Protein AF-A0A7V5A0Z4-F1 (afdb_monomer_lite)

Foldseek 3Di:
DDDDQWDWDFDADPVRHTQDIDTWGWDQDPQQWIDTKDWDWGDDPNDIDIDIDDDTDPPRRPPPPDPD

Structure (mmCIF, N/CA/C/O backbone):
data_AF-A0A7V5A0Z4-F1
#
_entry.id   AF-A0A7V5A0Z4-F1
#
loop_
_atom_site.group_PDB
_atom_site.id
_atom_site.type_symbol
_atom_site.label_atom_id
_atom_site.label_alt_id
_atom_site.label_comp_id
_atom_site.label_asym_id
_atom_site.label_entity_id
_atom_site.label_seq_id
_atom_site.pdbx_PDB_ins_code
_atom_site.Cartn_x
_atom_site.Cartn_y
_atom_site.Cartn_z
_atom_site.occupancy
_atom_site.B_iso_or_equiv
_atom_site.auth_seq_id
_atom_site.auth_comp_id
_atom_site.auth_asym_id
_atom_site.auth_atom_id
_atom_site.pdbx_PDB_model_num
ATOM 1 N N . MET A 1 1 ? -2.868 -13.759 -18.968 1.00 57.84 1 MET A N 1
ATOM 2 C CA . MET A 1 1 ? -3.700 -12.863 -18.135 1.00 57.84 1 MET A CA 1
ATOM 3 C C . MET A 1 1 ? -3.508 -11.451 -18.645 1.00 57.84 1 MET A C 1
ATOM 5 O O . MET A 1 1 ? -2.367 -11.073 -18.875 1.00 57.84 1 MET A O 1
ATOM 9 N N . ASN A 1 2 ? -4.589 -10.704 -18.856 1.00 82.12 2 ASN A N 1
ATOM 10 C CA . ASN A 1 2 ? -4.493 -9.293 -19.223 1.00 82.12 2 ASN A CA 1
ATOM 11 C C . ASN A 1 2 ? -4.055 -8.485 -17.996 1.00 82.12 2 ASN A C 1
ATOM 13 O O . ASN A 1 2 ? -4.456 -8.802 -16.875 1.00 82.12 2 ASN A O 1
ATOM 17 N N . THR A 1 3 ? -3.244 -7.450 -18.207 1.00 82.94 3 THR A N 1
ATOM 18 C CA . THR A 1 3 ? -2.848 -6.525 -17.142 1.00 82.94 3 THR A CA 1
ATOM 19 C C . THR A 1 3 ? -4.092 -5.846 -16.560 1.00 82.94 3 THR A C 1
ATOM 21 O O . THR A 1 3 ? -4.888 -5.300 -17.328 1.00 82.94 3 THR A O 1
ATOM 24 N N . PRO A 1 4 ? -4.299 -5.868 -15.233 1.00 91.56 4 PRO A N 1
ATOM 25 C CA . PRO A 1 4 ? -5.472 -5.253 -14.633 1.00 91.56 4 PRO A CA 1
ATOM 26 C C . PRO A 1 4 ? -5.350 -3.721 -14.623 1.00 91.56 4 PRO A C 1
ATOM 28 O O . PRO A 1 4 ? -4.282 -3.175 -14.329 1.00 91.56 4 PRO A O 1
ATOM 31 N N . ASN A 1 5 ? -6.468 -3.031 -14.892 1.00 94.31 5 ASN A N 1
ATOM 32 C CA . ASN A 1 5 ? -6.566 -1.560 -14.891 1.00 94.31 5 ASN A CA 1
ATOM 33 C C . ASN A 1 5 ? -6.273 -0.941 -13.515 1.00 94.31 5 ASN A C 1
ATOM 35 O O . ASN A 1 5 ? -5.851 0.207 -13.422 1.00 94.31 5 ASN A O 1
ATOM 39 N N . PHE A 1 6 ? -6.512 -1.700 -12.449 1.00 96.69 6 PHE A N 1
ATOM 40 C CA . PHE A 1 6 ? -6.140 -1.400 -11.073 1.00 96.69 6 PHE A CA 1
ATOM 41 C C . PHE A 1 6 ? -6.066 -2.714 -10.296 1.00 96.69 6 PHE A C 1
ATOM 43 O O . PHE A 1 6 ? -6.636 -3.723 -10.710 1.00 96.69 6 PHE A O 1
ATOM 50 N N . ILE A 1 7 ? -5.395 -2.692 -9.153 1.00 97.38 7 ILE A N 1
ATOM 51 C CA . ILE A 1 7 ? -5.457 -3.771 -8.167 1.00 97.38 7 ILE A CA 1
ATOM 52 C C . ILE A 1 7 ? -6.129 -3.254 -6.899 1.00 97.38 7 ILE A C 1
ATOM 54 O O . ILE A 1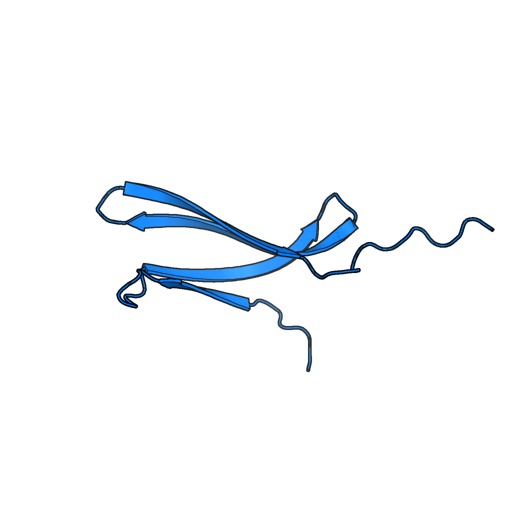 7 ? -6.180 -2.048 -6.645 1.00 97.38 7 ILE A O 1
ATOM 58 N N . VAL A 1 8 ? -6.651 -4.178 -6.104 1.00 97.56 8 VAL A N 1
ATOM 59 C CA . VAL A 1 8 ? -7.245 -3.881 -4.803 1.00 97.56 8 VAL A CA 1
ATOM 60 C C . VAL A 1 8 ? -6.287 -4.359 -3.724 1.00 97.56 8 VAL A C 1
ATOM 62 O O . VAL A 1 8 ? -5.815 -5.492 -3.776 1.00 97.56 8 VAL A O 1
ATOM 65 N N . ALA A 1 9 ? -6.004 -3.497 -2.753 1.00 97.62 9 ALA A N 1
ATOM 66 C CA . ALA A 1 9 ? -5.246 -3.856 -1.566 1.00 97.62 9 ALA A CA 1
ATOM 67 C C . ALA A 1 9 ? -6.129 -3.734 -0.326 1.00 97.62 9 ALA A C 1
ATOM 69 O O . ALA A 1 9 ? -6.752 -2.697 -0.092 1.00 97.62 9 ALA A O 1
ATOM 70 N N . GLU A 1 10 ? -6.165 -4.792 0.476 1.00 97.31 10 GLU A N 1
ATOM 71 C CA . GLU A 1 10 ? -6.864 -4.806 1.754 1.00 97.31 10 GLU A CA 1
ATOM 72 C C . GLU A 1 10 ? -5.879 -4.509 2.881 1.00 97.31 10 GLU A C 1
ATOM 74 O O . GLU A 1 10 ? -4.881 -5.209 3.056 1.00 97.31 10 GLU A O 1
ATOM 79 N N . LEU A 1 11 ? -6.178 -3.483 3.671 1.00 96.25 11 LEU A N 1
ATOM 80 C CA . LEU A 1 11 ? -5.486 -3.218 4.921 1.00 96.25 11 LEU A CA 1
ATOM 81 C C . LEU A 1 11 ? -6.261 -3.896 6.045 1.00 96.25 11 LEU A C 1
ATOM 83 O O . LEU A 1 11 ? -7.421 -3.555 6.282 1.00 96.25 11 LEU A O 1
ATOM 87 N N . LYS A 1 12 ? -5.634 -4.854 6.725 1.00 96.56 12 LYS A N 1
ATOM 88 C CA . LYS A 1 12 ? -6.248 -5.631 7.807 1.00 96.56 12 LYS A CA 1
ATOM 89 C C . LYS A 1 12 ? -5.441 -5.500 9.092 1.00 96.56 12 LYS A C 1
ATOM 91 O O . LYS A 1 12 ? -4.222 -5.357 9.044 1.00 96.56 12 LYS A O 1
ATOM 96 N N 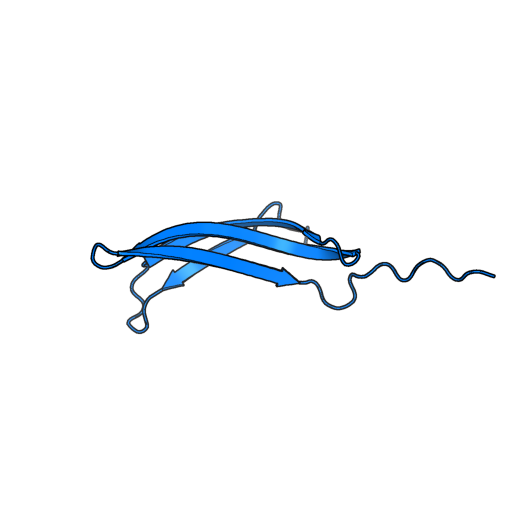. ALA A 1 13 ? -6.134 -5.557 10.222 1.00 94.44 13 ALA A N 1
ATOM 97 C CA . ALA A 1 13 ? -5.508 -5.791 11.515 1.00 94.44 13 ALA A CA 1
ATOM 98 C C . ALA A 1 13 ? -5.007 -7.243 11.611 1.00 94.44 13 ALA A C 1
ATOM 100 O O . ALA A 1 13 ? -5.401 -8.109 10.826 1.00 94.44 13 ALA A O 1
ATOM 101 N N . ASP A 1 14 ? -4.158 -7.508 12.597 1.00 96.44 14 ASP A N 1
ATOM 102 C CA . ASP A 1 14 ? -3.604 -8.832 12.907 1.00 96.44 14 ASP A CA 1
ATOM 103 C C . ASP A 1 14 ? -4.680 -9.884 13.226 1.00 96.44 14 ASP A C 1
ATOM 105 O O . ASP A 1 14 ? -4.526 -11.056 12.895 1.00 96.44 14 ASP A O 1
ATOM 109 N N . ASN A 1 15 ? -5.816 -9.459 13.778 1.00 96.50 15 ASN A N 1
ATOM 110 C CA . ASN A 1 15 ? -6.998 -10.295 13.996 1.00 96.50 15 ASN A CA 1
ATOM 111 C C . ASN A 1 1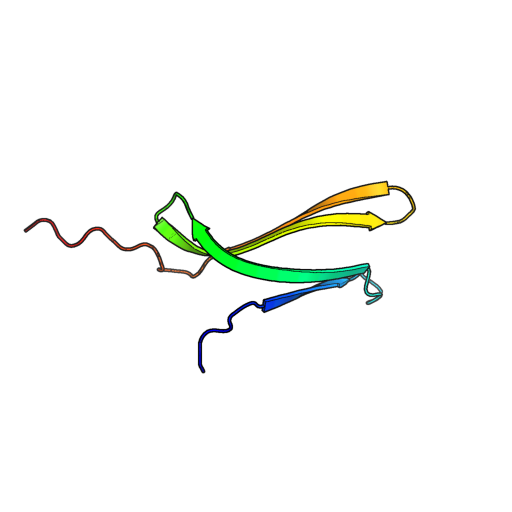5 ? -7.854 -10.534 12.731 1.00 96.50 15 ASN A C 1
ATOM 113 O O . ASN A 1 15 ? -8.949 -11.089 12.820 1.00 96.50 15 ASN A O 1
ATOM 117 N N . GLY A 1 16 ? -7.402 -10.081 11.559 1.00 96.06 16 GLY A N 1
ATOM 118 C CA . GLY A 1 16 ? -8.102 -10.225 10.282 1.00 96.06 16 GLY A CA 1
ATOM 119 C C . GLY A 1 16 ? -9.204 -9.192 10.021 1.00 96.06 16 GLY A C 1
ATOM 120 O O . GLY A 1 16 ? -9.770 -9.189 8.925 1.00 96.06 16 GLY A O 1
ATOM 121 N N . LYS A 1 17 ? -9.500 -8.284 10.965 1.00 95.81 17 LYS A N 1
ATOM 122 C CA . LYS A 1 17 ? -10.476 -7.202 10.763 1.00 95.81 17 LYS A CA 1
ATOM 123 C C . LYS A 1 17 ? -10.028 -6.301 9.615 1.00 95.81 17 LYS A C 1
ATOM 125 O O . LYS A 1 17 ? -8.932 -5.744 9.645 1.00 95.81 17 LYS A O 1
ATOM 130 N N . LEU A 1 18 ? -10.904 -6.108 8.633 1.00 96.25 18 LEU A N 1
ATOM 131 C CA . LEU A 1 18 ? -10.687 -5.165 7.540 1.00 96.25 18 LEU A CA 1
ATOM 132 C C . LEU A 1 18 ? -10.729 -3.724 8.065 1.00 96.25 18 LEU A C 1
ATOM 134 O O . LEU A 1 18 ? -11.714 -3.301 8.668 1.00 96.25 18 LEU A O 1
ATOM 138 N N . LEU A 1 19 ? -9.646 -2.985 7.835 1.00 94.69 19 LEU A N 1
ATOM 139 C CA . LEU A 1 19 ? -9.494 -1.578 8.205 1.00 94.69 19 LEU A CA 1
ATOM 140 C C . LEU A 1 19 ? -9.784 -0.660 7.015 1.00 94.69 19 LEU A C 1
ATOM 142 O O . LEU A 1 19 ? -10.389 0.394 7.182 1.00 94.69 19 LEU A O 1
ATOM 146 N N . SER A 1 20 ? -9.345 -1.039 5.811 1.00 95.06 20 SER A N 1
ATOM 147 C CA . SER A 1 20 ? -9.571 -0.252 4.596 1.00 95.06 20 SER A CA 1
ATOM 148 C C . SER A 1 20 ? -9.376 -1.084 3.328 1.00 95.06 20 SER A C 1
ATOM 150 O O . SER A 1 20 ? -8.659 -2.085 3.334 1.00 95.06 20 SER A O 1
ATOM 152 N N . VAL A 1 21 ? -9.982 -0.630 2.232 1.00 96.69 21 VAL A N 1
ATOM 153 C CA . VAL A 1 21 ? -9.804 -1.172 0.882 1.00 96.69 21 VAL A CA 1
ATOM 154 C C . VAL A 1 21 ? -9.281 -0.050 -0.002 1.00 96.69 21 VAL A C 1
ATOM 156 O O . VAL A 1 21 ? -9.923 0.991 -0.131 1.00 96.69 21 VAL A O 1
ATOM 159 N N . LEU A 1 22 ? -8.115 -0.255 -0.609 1.00 96.56 22 LEU A N 1
ATOM 160 C CA . LEU A 1 22 ? -7.446 0.745 -1.428 1.00 96.56 22 LEU A CA 1
ATOM 161 C C . LEU A 1 22 ? -7.457 0.316 -2.893 1.00 96.56 22 LEU A C 1
ATOM 163 O O . LEU A 1 22 ? -7.032 -0.788 -3.234 1.00 96.56 22 LEU A O 1
ATOM 167 N N . THR A 1 23 ? -7.901 1.222 -3.765 1.00 97.50 23 THR A N 1
ATOM 168 C CA . THR A 1 23 ? -7.679 1.095 -5.210 1.00 97.50 23 THR A CA 1
ATOM 169 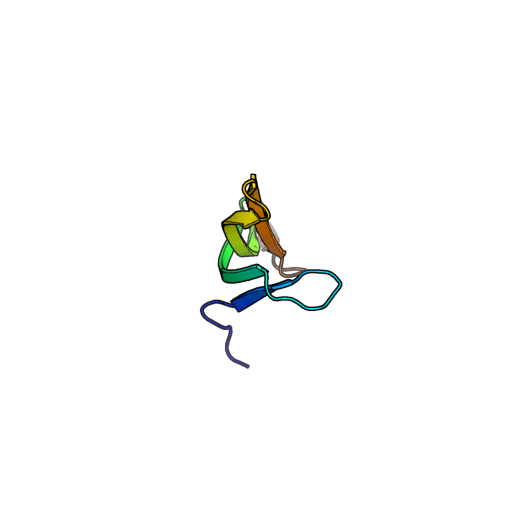C C . THR A 1 23 ? -6.256 1.538 -5.518 1.00 97.50 23 THR A C 1
ATOM 171 O O . THR A 1 23 ? -5.876 2.669 -5.211 1.00 97.50 23 THR A O 1
ATOM 174 N N . VAL A 1 24 ? -5.469 0.653 -6.121 1.00 98.25 24 VAL A N 1
ATOM 175 C CA . VAL A 1 24 ? -4.072 0.903 -6.476 1.00 98.25 24 VAL A CA 1
ATOM 176 C C . VAL A 1 24 ? -3.944 0.889 -7.990 1.00 98.25 24 VAL A C 1
ATOM 178 O O . VAL A 1 24 ? -4.249 -0.107 -8.646 1.00 98.25 24 VAL A O 1
ATOM 181 N N . THR A 1 25 ? -3.519 2.011 -8.559 1.00 97.69 25 THR A N 1
ATOM 182 C CA . THR A 1 25 ? -3.523 2.223 -10.010 1.00 97.69 25 THR A CA 1
ATOM 183 C C . THR A 1 25 ? -2.128 2.037 -10.599 1.00 97.69 25 THR A C 1
ATOM 185 O O . THR A 1 25 ? -1.144 2.286 -9.894 1.00 97.69 25 THR A O 1
ATOM 188 N N . PRO A 1 26 ? -2.011 1.654 -11.882 1.00 97.38 26 PRO A N 1
ATOM 189 C CA . PRO A 1 26 ? -0.742 1.647 -12.592 1.00 97.38 26 PRO A CA 1
ATOM 190 C C . PRO A 1 26 ? -0.010 2.987 -12.467 1.00 97.38 26 PRO A C 1
ATOM 192 O O . PRO A 1 26 ? -0.624 4.057 -12.468 1.00 97.38 26 PRO A O 1
ATOM 195 N N . LYS A 1 27 ? 1.314 2.928 -12.348 1.00 96.38 27 LYS A N 1
ATOM 196 C CA . LYS A 1 27 ? 2.186 4.094 -12.250 1.00 96.38 27 LYS A CA 1
ATOM 197 C C . LYS A 1 27 ? 3.519 3.829 -12.935 1.00 96.38 27 LYS A C 1
ATOM 199 O O . LYS A 1 27 ? 4.183 2.831 -12.664 1.00 96.38 27 LYS A O 1
ATOM 204 N N . GLU A 1 28 ? 3.944 4.792 -13.742 1.00 95.56 28 GLU A N 1
ATOM 205 C CA . GLU A 1 28 ? 5.340 4.943 -14.141 1.00 95.56 28 GLU A CA 1
ATOM 206 C C . GLU A 1 28 ? 6.071 5.796 -13.097 1.00 95.56 28 GLU A C 1
ATOM 208 O O . GLU A 1 28 ? 5.606 6.862 -12.670 1.00 95.56 28 GLU A O 1
ATOM 213 N N . PHE A 1 29 ? 7.202 5.292 -12.615 1.00 95.00 29 PHE A N 1
ATOM 214 C CA . PHE A 1 29 ? 8.012 5.941 -11.595 1.00 95.00 29 PHE A CA 1
ATOM 215 C C . PHE A 1 29 ? 9.103 6.796 -12.241 1.00 95.00 29 PHE A C 1
ATOM 217 O O . PHE A 1 29 ? 9.603 6.483 -13.318 1.00 95.00 29 PHE A O 1
ATOM 224 N N . LYS A 1 30 ? 9.556 7.841 -11.532 1.00 93.81 30 LYS A N 1
ATOM 225 C CA . LYS A 1 30 ? 10.640 8.733 -11.997 1.00 93.81 30 LYS A CA 1
ATOM 226 C C . LYS A 1 30 ? 11.940 7.995 -12.345 1.00 93.81 30 LYS A C 1
ATOM 228 O O . LYS A 1 30 ? 12.760 8.516 -13.085 1.00 93.81 30 LYS A O 1
ATOM 233 N N . THR A 1 31 ? 12.131 6.794 -11.804 1.00 91.00 31 THR A N 1
ATOM 234 C CA . THR A 1 31 ? 13.280 5.918 -12.064 1.00 91.00 31 THR A CA 1
ATOM 235 C C . THR A 1 31 ? 13.191 5.152 -13.388 1.00 91.00 31 THR A C 1
ATOM 237 O O . THR A 1 31 ? 14.070 4.335 -13.653 1.00 91.00 31 THR A O 1
ATOM 240 N N . GLY A 1 32 ? 12.120 5.335 -14.168 1.00 90.81 32 GLY A N 1
ATOM 241 C CA . GLY A 1 32 ? 11.827 4.561 -15.379 1.00 90.81 32 GLY A CA 1
ATOM 242 C C . GLY A 1 32 ? 11.241 3.171 -15.111 1.00 90.81 32 GLY A C 1
ATOM 243 O O . GLY A 1 32 ? 11.004 2.419 -16.045 1.00 90.81 32 GLY A O 1
ATOM 244 N N . SER A 1 33 ? 11.018 2.807 -13.844 1.00 95.81 33 SER A N 1
ATOM 245 C CA . SER A 1 33 ? 10.320 1.569 -13.476 1.00 95.81 33 SER A CA 1
ATOM 246 C C . SER A 1 33 ? 8.808 1.732 -13.619 1.00 95.81 33 SER A C 1
ATOM 248 O O . SER A 1 33 ? 8.283 2.842 -13.510 1.00 95.81 33 SER A O 1
ATOM 250 N N . ARG A 1 34 ? 8.095 0.617 -13.758 1.00 95.38 34 ARG A N 1
ATOM 251 C CA . ARG A 1 34 ? 6.628 0.560 -13.763 1.00 95.38 34 ARG A CA 1
ATOM 252 C C . ARG A 1 34 ? 6.116 -0.216 -12.557 1.00 95.38 34 ARG A C 1
ATOM 254 O O . ARG A 1 34 ? 6.861 -0.946 -11.902 1.00 95.38 34 ARG A O 1
ATOM 261 N N . GLY A 1 35 ? 4.838 -0.057 -12.252 1.00 96.44 35 GLY A N 1
ATOM 262 C CA . GLY A 1 35 ? 4.165 -0.837 -11.224 1.00 96.44 35 GLY A CA 1
ATOM 263 C C . GLY A 1 35 ? 2.833 -0.218 -10.835 1.00 96.44 35 GLY A C 1
ATOM 264 O O . GLY A 1 35 ? 2.164 0.366 -11.680 1.00 96.44 35 GLY A O 1
ATOM 265 N N . TYR A 1 36 ? 2.451 -0.337 -9.565 1.00 98.06 36 TYR A N 1
ATOM 266 C CA . TYR A 1 36 ? 1.187 0.170 -9.033 1.00 98.06 36 TYR A CA 1
ATOM 267 C C . TYR A 1 36 ? 1.438 1.054 -7.814 1.00 98.06 36 TYR A C 1
ATOM 269 O O . TYR A 1 36 ? 2.336 0.792 -7.010 1.00 98.06 36 TYR A O 1
ATOM 277 N N . TYR A 1 37 ? 0.643 2.110 -7.668 1.00 98.19 37 TYR A N 1
ATOM 278 C CA . TYR A 1 37 ? 0.769 3.056 -6.569 1.00 98.19 37 TYR A CA 1
ATOM 279 C C . TYR A 1 37 ? -0.587 3.539 -6.060 1.00 98.19 37 TYR A C 1
ATOM 281 O O . TYR A 1 37 ? -1.502 3.800 -6.839 1.00 98.19 37 TYR A O 1
ATOM 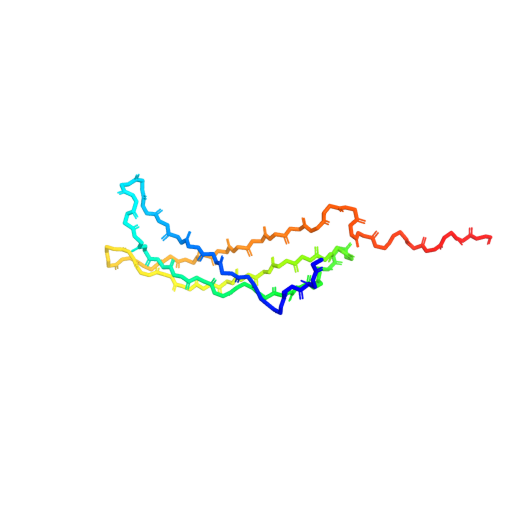289 N N . ALA A 1 38 ? -0.685 3.711 -4.746 1.00 97.75 38 ALA A N 1
ATOM 290 C CA . ALA A 1 38 ? -1.782 4.409 -4.095 1.00 97.75 38 ALA A CA 1
ATOM 291 C C . ALA A 1 38 ? -1.266 5.192 -2.897 1.00 97.75 38 ALA A C 1
ATOM 293 O O . ALA A 1 38 ? -0.330 4.780 -2.208 1.00 97.75 38 ALA A O 1
ATOM 294 N N . ASN A 1 39 ? -1.936 6.301 -2.615 1.00 97.81 39 ASN A N 1
ATOM 295 C CA . ASN A 1 39 ? -1.750 7.040 -1.385 1.00 97.81 39 ASN A CA 1
ATOM 296 C C . ASN A 1 39 ? -3.101 7.554 -0.895 1.00 97.81 39 ASN A C 1
ATOM 298 O O . ASN A 1 39 ? -3.789 8.251 -1.637 1.00 97.81 39 ASN A O 1
ATOM 302 N N . GLN A 1 40 ? -3.482 7.190 0.328 1.00 95.81 40 GLN A N 1
ATOM 303 C CA . GLN A 1 40 ? -4.760 7.576 0.927 1.00 95.81 40 GLN A CA 1
ATOM 304 C C . GLN A 1 40 ? -4.622 7.812 2.428 1.00 95.81 40 GLN A C 1
ATOM 306 O O . GLN A 1 40 ? -3.695 7.317 3.065 1.00 95.81 40 GLN A O 1
ATOM 311 N N . LYS A 1 41 ? -5.567 8.564 2.998 1.00 96.88 41 LYS A N 1
ATOM 312 C CA . LYS A 1 41 ? -5.697 8.712 4.448 1.00 96.88 41 LYS A CA 1
ATOM 313 C C . LYS A 1 41 ? -6.660 7.657 4.970 1.00 96.88 41 LYS A C 1
ATOM 315 O O . LYS A 1 41 ? -7.766 7.555 4.451 1.00 96.88 41 LYS A O 1
ATOM 320 N N . VAL A 1 42 ? -6.261 6.936 6.008 1.00 95.31 42 VAL A N 1
ATOM 321 C CA . VAL A 1 42 ? -7.111 5.972 6.715 1.00 95.31 42 VAL A CA 1
ATOM 322 C C . VAL A 1 42 ? -7.248 6.421 8.162 1.00 95.31 42 VAL A C 1
ATOM 324 O O . VAL A 1 42 ? -6.286 6.903 8.760 1.00 95.31 42 VAL A O 1
ATOM 327 N N . GLU A 1 43 ? -8.450 6.305 8.711 1.00 94.38 43 GLU A N 1
ATOM 328 C CA . GLU A 1 43 ? -8.721 6.593 10.115 1.00 94.38 43 GLU A CA 1
ATOM 329 C C . GLU A 1 43 ? -8.791 5.287 10.907 1.00 94.38 43 GLU A C 1
ATOM 331 O O . GLU A 1 43 ? -9.462 4.342 10.496 1.00 94.38 43 GLU A O 1
ATOM 336 N N . MET A 1 44 ? -8.061 5.221 12.018 1.00 92.31 44 MET A N 1
ATOM 337 C CA . MET A 1 44 ? -8.039 4.078 12.930 1.00 92.31 44 MET A CA 1
ATOM 338 C C . MET A 1 44 ? -8.003 4.623 14.353 1.00 92.31 44 MET A C 1
ATOM 340 O O . MET A 1 44 ? -7.145 5.446 14.670 1.00 92.31 44 MET A O 1
ATOM 344 N N . ASP A 1 45 ? -8.952 4.200 15.188 1.00 90.00 45 ASP A N 1
ATOM 345 C CA . ASP A 1 45 ? -9.068 4.611 16.593 1.00 90.00 45 ASP A CA 1
ATOM 346 C C . ASP A 1 45 ? -8.983 6.138 16.801 1.00 90.00 45 ASP A C 1
ATOM 348 O O . ASP A 1 45 ? -8.251 6.640 17.655 1.00 90.00 45 ASP A O 1
ATOM 352 N N . GLY A 1 46 ? -9.701 6.898 15.963 1.00 93.75 46 GLY A N 1
ATOM 353 C CA . GLY A 1 46 ? -9.761 8.366 16.013 1.00 93.75 46 GLY A CA 1
ATOM 354 C C . GLY A 1 46 ? -8.481 9.084 15.564 1.00 93.75 46 GLY A C 1
ATOM 355 O O . GLY A 1 46 ? -8.395 10.310 15.645 1.00 93.75 46 GLY A O 1
ATOM 356 N N . LYS A 1 47 ? -7.470 8.350 15.083 1.00 97.00 47 LYS A N 1
ATOM 357 C CA . LYS A 1 47 ? -6.227 8.900 14.527 1.00 97.00 47 LYS A CA 1
ATOM 358 C C . LYS A 1 47 ? -6.213 8.750 13.009 1.00 97.00 47 LYS A C 1
ATOM 360 O O . LYS A 1 47 ? -6.623 7.727 12.465 1.00 97.00 47 LYS A O 1
ATOM 365 N N . ARG A 1 48 ? -5.696 9.766 12.311 1.00 97.19 48 ARG A N 1
ATOM 366 C CA . ARG A 1 48 ? -5.524 9.743 10.850 1.00 97.19 48 ARG A CA 1
ATOM 367 C C . ARG A 1 48 ? -4.106 9.337 10.483 1.00 97.19 48 ARG A C 1
ATOM 369 O O . ARG A 1 48 ? -3.144 9.974 10.902 1.00 97.19 48 ARG A O 1
ATOM 376 N N . TYR A 1 49 ? -4.008 8.334 9.626 1.00 97.06 49 TYR A N 1
ATOM 377 C CA . TYR A 1 49 ? -2.762 7.812 9.089 1.00 97.06 49 TYR A CA 1
ATOM 378 C C . TYR A 1 49 ? -2.704 8.051 7.589 1.00 97.06 49 TYR A C 1
ATOM 380 O O . TYR A 1 49 ? -3.708 7.934 6.888 1.00 97.06 49 TYR A O 1
ATOM 388 N N . GLN A 1 50 ? -1.516 8.371 7.089 1.00 97.81 50 GLN A N 1
ATOM 389 C CA . GLN A 1 50 ? -1.239 8.420 5.662 1.00 97.81 50 GLN A CA 1
ATOM 390 C C . GLN A 1 50 ? -0.699 7.053 5.235 1.00 97.81 50 GLN A C 1
ATOM 392 O O . GLN A 1 50 ? 0.373 6.647 5.671 1.00 97.81 50 GLN A O 1
ATOM 397 N N . VAL A 1 51 ? -1.438 6.348 4.385 1.00 96.88 51 VAL A N 1
ATOM 398 C CA . VAL A 1 51 ? -1.057 5.041 3.842 1.00 96.88 51 VAL A CA 1
ATOM 399 C C . VAL A 1 51 ? -0.466 5.233 2.452 1.00 96.88 51 VAL A C 1
ATOM 401 O O . VAL A 1 51 ? -1.007 5.975 1.631 1.00 96.88 51 VAL A O 1
ATOM 404 N N . GLN A 1 52 ? 0.640 4.546 2.177 1.00 97.88 52 GLN A N 1
ATOM 405 C CA . GLN A 1 52 ? 1.231 4.436 0.849 1.00 97.88 52 GLN A CA 1
ATOM 406 C C . GLN A 1 52 ? 1.364 2.961 0.484 1.00 97.88 52 GLN A C 1
ATOM 408 O O . GLN A 1 52 ? 1.894 2.170 1.259 1.00 97.88 52 GLN A O 1
ATOM 413 N N . ILE A 1 53 ? 0.918 2.618 -0.721 1.00 97.75 53 ILE A N 1
ATOM 414 C CA . ILE A 1 53 ? 1.131 1.307 -1.329 1.00 97.75 53 ILE A CA 1
ATOM 415 C C . ILE A 1 53 ? 1.960 1.520 -2.584 1.00 97.75 53 ILE A C 1
ATOM 417 O O . ILE A 1 53 ? 1.611 2.344 -3.430 1.00 97.75 53 ILE A O 1
ATOM 421 N N . GLN A 1 54 ? 3.058 0.779 -2.694 1.00 97.62 54 GLN A N 1
ATOM 422 C CA . GLN A 1 54 ? 3.936 0.802 -3.851 1.00 97.62 54 GLN A CA 1
ATOM 423 C C . GLN A 1 54 ? 4.309 -0.629 -4.229 1.00 97.62 54 GLN A C 1
ATOM 425 O O . GLN A 1 54 ? 5.003 -1.316 -3.486 1.00 97.62 54 GLN A O 1
ATOM 430 N N . LEU A 1 55 ? 3.860 -1.050 -5.407 1.00 96.69 55 LEU A N 1
ATOM 431 C CA . LEU A 1 55 ? 4.279 -2.285 -6.052 1.00 96.69 55 LEU A CA 1
ATOM 432 C C . LEU A 1 55 ? 5.162 -1.905 -7.237 1.00 96.69 55 LEU A C 1
ATOM 434 O O . LEU A 1 55 ? 4.761 -1.074 -8.050 1.00 96.69 55 LEU A O 1
ATOM 438 N N . VAL A 1 56 ? 6.352 -2.488 -7.338 1.00 96.62 56 VAL A N 1
ATOM 439 C CA . VAL A 1 56 ? 7.280 -2.229 -8.445 1.00 96.62 56 VAL A CA 1
ATOM 440 C C . VAL A 1 56 ? 7.472 -3.520 -9.226 1.00 96.62 56 VAL A C 1
ATOM 442 O O . VAL A 1 56 ? 7.801 -4.554 -8.651 1.00 96.62 56 VAL A O 1
ATOM 445 N N . GLU A 1 57 ? 7.266 -3.457 -10.537 1.00 95.06 57 GLU A N 1
ATOM 446 C CA . GLU A 1 57 ? 7.543 -4.564 -11.447 1.00 95.06 57 GLU A CA 1
ATOM 447 C C . GLU A 1 57 ? 9.067 -4.753 -11.546 1.00 95.06 57 GLU A C 1
ATOM 449 O O . GLU A 1 57 ? 9.800 -3.844 -11.956 1.00 95.06 57 GLU A O 1
ATOM 454 N N . ILE A 1 58 ? 9.561 -5.926 -11.146 1.00 94.88 58 ILE A N 1
ATOM 455 C CA . ILE A 1 58 ? 10.989 -6.265 -11.207 1.00 94.88 58 ILE A CA 1
ATOM 456 C C . ILE A 1 58 ? 11.430 -6.314 -12.674 1.00 94.88 58 ILE A C 1
ATOM 458 O O . ILE A 1 58 ? 10.760 -6.912 -13.507 1.00 94.88 58 ILE A O 1
ATOM 462 N N . GLY A 1 59 ? 12.558 -5.673 -12.996 1.00 93.00 59 GLY A N 1
ATOM 463 C CA . GLY A 1 59 ? 13.088 -5.633 -14.366 1.00 93.00 59 GLY A CA 1
ATOM 464 C C . GLY A 1 59 ? 12.369 -4.662 -15.313 1.00 93.00 59 GLY A C 1
ATOM 465 O O . GLY A 1 59 ? 12.730 -4.585 -16.478 1.00 93.00 59 GLY A O 1
ATOM 466 N N . SER A 1 60 ? 11.403 -3.874 -14.829 1.00 92.44 60 SER A N 1
ATOM 467 C CA . SER A 1 60 ? 10.614 -2.944 -15.660 1.00 92.44 60 SER A CA 1
ATOM 468 C C . SER A 1 60 ? 11.338 -1.678 -16.109 1.00 92.44 60 SER A C 1
ATOM 470 O O . SER A 1 60 ? 10.759 -0.882 -16.845 1.00 92.44 60 SER A O 1
ATOM 472 N N . LYS A 1 61 ? 12.574 -1.448 -15.650 1.00 88.38 61 LYS A N 1
ATOM 473 C CA . LYS A 1 61 ? 13.360 -0.322 -16.150 1.00 88.38 61 LYS A CA 1
ATOM 474 C C . LYS A 1 61 ? 13.673 -0.594 -17.607 1.00 88.38 61 LYS A C 1
ATOM 476 O O . LYS A 1 61 ? 14.353 -1.570 -17.914 1.00 88.38 61 LYS A O 1
ATOM 481 N N . THR A 1 62 ? 13.240 0.295 -18.486 1.00 76.69 62 THR A N 1
ATOM 482 C CA . THR A 1 62 ? 13.758 0.316 -19.846 1.00 76.69 62 THR A CA 1
ATOM 483 C C . THR A 1 62 ? 15.236 0.672 -19.737 1.00 76.69 62 THR A C 1
ATOM 485 O O . THR A 1 62 ? 15.586 1.829 -19.499 1.00 76.69 62 THR A O 1
ATOM 488 N N . SER A 1 63 ? 16.121 -0.325 -19.834 1.00 62.72 63 SER A N 1
ATOM 489 C CA . SER A 1 63 ? 17.516 -0.061 -20.168 1.00 62.72 63 SER A CA 1
ATOM 490 C C . SER A 1 63 ? 17.463 0.769 -21.438 1.00 62.72 63 SER A C 1
ATOM 492 O O . SER A 1 63 ? 16.879 0.316 -22.424 1.00 62.72 63 SER A O 1
ATOM 494 N N . GLY A 1 64 ? 17.966 2.006 -21.388 1.00 56.69 64 GLY A N 1
ATOM 495 C CA . GLY A 1 64 ? 18.147 2.798 -22.595 1.00 56.69 64 GLY A CA 1
ATOM 496 C C . GLY A 1 64 ? 18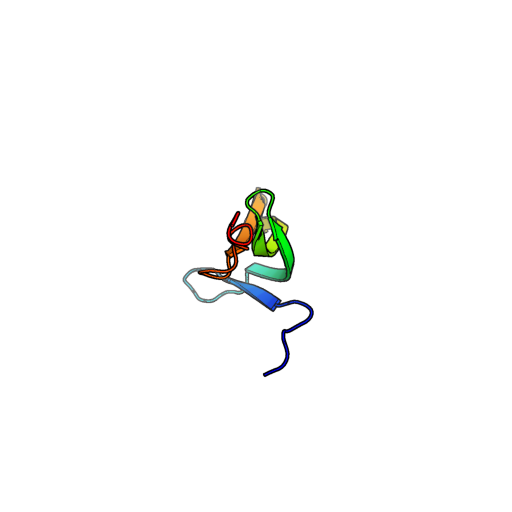.774 1.880 -23.632 1.00 56.69 64 GLY A C 1
ATOM 497 O O . GLY A 1 64 ? 19.779 1.230 -23.334 1.00 56.69 64 GLY A O 1
ATOM 498 N N . ALA A 1 65 ? 18.089 1.727 -24.764 1.00 49.38 65 ALA A N 1
ATOM 499 C CA . ALA A 1 65 ? 18.568 0.950 -25.885 1.00 49.38 65 ALA A CA 1
ATOM 500 C C . ALA A 1 65 ? 20.056 1.248 -26.066 1.00 49.38 65 ALA A C 1
ATOM 502 O O . ALA A 1 65 ? 20.458 2.412 -26.082 1.00 49.38 65 ALA A O 1
ATOM 503 N N . THR A 1 66 ? 20.836 0.172 -26.097 1.00 46.44 66 THR A N 1
ATOM 504 C CA . THR A 1 66 ? 22.239 0.113 -26.475 1.00 46.44 66 THR A CA 1
ATOM 505 C C . THR A 1 66 ? 22.590 1.271 -27.405 1.00 46.44 66 THR A C 1
ATOM 507 O O . THR A 1 66 ? 22.152 1.294 -28.553 1.00 46.44 66 THR A O 1
ATOM 510 N N . GLY A 1 67 ? 23.350 2.241 -26.895 1.00 49.66 67 GLY A N 1
ATOM 511 C CA . GLY A 1 67 ? 24.120 3.129 -27.751 1.00 49.66 67 GLY A CA 1
ATOM 512 C C . GLY A 1 67 ? 25.181 2.276 -28.431 1.00 49.66 67 GLY A C 1
ATOM 513 O O . GLY A 1 67 ? 26.187 1.941 -27.810 1.00 49.66 67 GLY A O 1
ATOM 514 N N . SER A 1 68 ? 24.846 1.838 -29.642 1.00 43.84 68 SER A N 1
ATOM 515 C CA . SER A 1 68 ? 25.735 1.357 -30.700 1.00 43.84 68 SER A CA 1
ATOM 516 C C . SER A 1 68 ? 26.794 2.390 -31.057 1.00 43.84 68 SER A C 1
ATOM 518 O O . SER A 1 68 ? 26.398 3.578 -31.131 1.00 43.84 68 SER A O 1
#

Secondary structure (DSSP, 8-state):
-PPPS-EEEEEE-TT--EEEEEEEEEEE-TTS-EEEEEEEEEEETTEEEEEEEEEE-TT-S-------

pLDDT: mean 90.58, std 13.63, range [43.84, 98.25]

Radius of gyration: 16.11 Å; chains: 1; bounding box: 36×23×47 Å

Sequence (68 aa):
MNTPNFIVAELKADNGKLLSVLTVTPKEFKTGSRGYYANQKVEMDGKRYQVQIQLVEIGSKTSGATGS